Protein AF-A0A151TI96-F1 (afdb_monomer_lite)

pLDDT: mean 73.38, std 11.04, range [36.97, 86.56]

Radius of gyration: 15.74 Å; chains: 1; bounding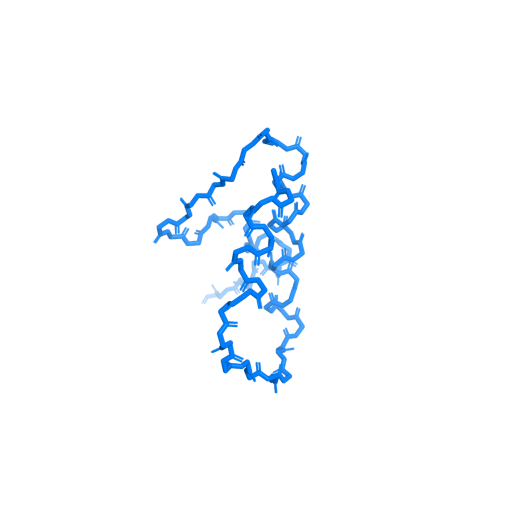 box: 32×31×37 Å

Organism: Cajanus cajan (NCBI:txid3821)

Sequence (62 aa):
IIRRVRSMLARDWVVYVSHIPREINSVAHTLANWGVRNLGSNVFWRSPPDFILLPLGRDSVS

Structure (mmCIF, N/CA/C/O backbone):
data_AF-A0A151TI96-F1
#
_entry.id   AF-A0A151TI96-F1
#
loop_
_atom_site.group_PDB
_atom_site.id
_atom_site.type_symbol
_atom_site.label_atom_id
_atom_site.la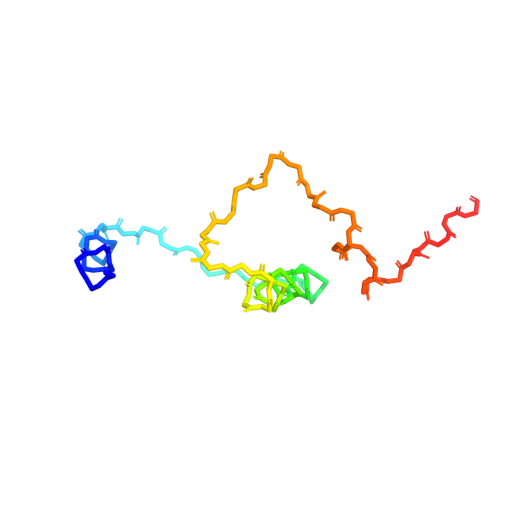bel_alt_id
_atom_site.label_comp_id
_atom_site.label_asym_id
_atom_site.label_entity_id
_atom_site.label_seq_id
_atom_site.pdbx_PDB_ins_code
_atom_site.Cartn_x
_atom_site.Cartn_y
_atom_site.Cartn_z
_atom_site.occupancy
_atom_site.B_iso_or_equiv
_atom_site.auth_seq_id
_atom_site.auth_comp_id
_atom_site.auth_asym_id
_atom_site.auth_atom_id
_atom_site.pdbx_PDB_model_num
ATOM 1 N N . ILE A 1 1 ? -5.890 14.101 9.605 1.00 62.69 1 ILE A N 1
ATOM 2 C CA . ILE A 1 1 ? -5.509 12.662 9.595 1.00 62.69 1 ILE A CA 1
ATOM 3 C C . ILE A 1 1 ? -6.283 11.872 10.653 1.00 62.69 1 ILE A C 1
ATOM 5 O O . ILE A 1 1 ? -7.041 10.987 10.278 1.00 62.69 1 ILE A O 1
ATOM 9 N N . ILE A 1 2 ? -6.218 12.254 11.934 1.00 72.69 2 ILE A N 1
ATOM 10 C CA . ILE A 1 2 ? -6.895 11.558 13.051 1.00 72.69 2 ILE A CA 1
ATOM 11 C C . ILE A 1 2 ? -8.404 11.334 12.823 1.00 72.69 2 ILE A C 1
ATOM 13 O O . ILE A 1 2 ? -8.887 10.230 13.046 1.00 72.69 2 ILE A O 1
ATOM 17 N N . ARG A 1 3 ? -9.156 12.322 12.305 1.00 75.94 3 ARG A N 1
ATOM 18 C CA . ARG A 1 3 ? -10.588 12.136 11.963 1.00 75.94 3 ARG A CA 1
ATOM 19 C C . ARG A 1 3 ? -10.831 11.062 10.893 1.00 75.94 3 ARG A C 1
ATOM 21 O O . ARG A 1 3 ? -11.792 10.314 11.016 1.00 75.94 3 ARG A O 1
ATOM 28 N N . ARG A 1 4 ? -9.970 10.965 9.871 1.00 71.69 4 ARG A N 1
ATOM 29 C CA . ARG A 1 4 ? -10.077 9.925 8.827 1.00 71.69 4 ARG A CA 1
ATOM 30 C C . ARG A 1 4 ? -9.767 8.543 9.397 1.00 71.69 4 ARG A C 1
ATOM 32 O O . ARG A 1 4 ? -10.513 7.615 9.126 1.00 71.69 4 ARG A O 1
ATOM 39 N N . VAL A 1 5 ? -8.739 8.436 10.240 1.00 72.62 5 VAL A N 1
ATOM 40 C CA . VAL A 1 5 ? -8.389 7.181 10.926 1.00 72.62 5 VAL A CA 1
ATOM 41 C C . VAL A 1 5 ? -9.521 6.732 11.851 1.00 72.62 5 VAL A C 1
ATOM 4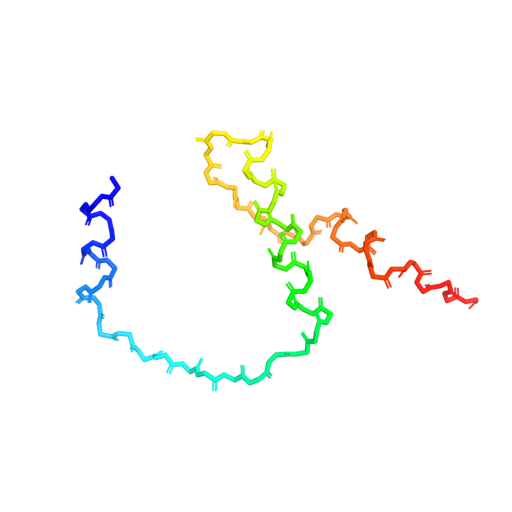3 O O . VAL A 1 5 ? -9.949 5.590 11.769 1.00 72.62 5 VAL A O 1
ATOM 46 N N . ARG A 1 6 ? -10.089 7.638 12.658 1.00 77.38 6 ARG A N 1
ATOM 47 C CA . ARG A 1 6 ? -11.257 7.334 13.505 1.00 77.38 6 ARG A CA 1
ATOM 48 C C . ARG A 1 6 ? -12.474 6.888 12.690 1.00 77.38 6 ARG A C 1
ATOM 50 O O . ARG A 1 6 ? -13.150 5.952 13.086 1.00 77.38 6 ARG A O 1
ATOM 57 N N . SER A 1 7 ? -12.725 7.515 11.540 1.00 78.31 7 SER A N 1
ATOM 58 C CA . SER A 1 7 ? -13.806 7.108 10.633 1.00 78.31 7 SER A CA 1
ATOM 59 C C . SER A 1 7 ? -13.559 5.751 9.973 1.00 78.31 7 SER A C 1
ATOM 61 O O . SER A 1 7 ? -14.524 5.048 9.695 1.00 78.31 7 SER A O 1
ATOM 63 N N . MET A 1 8 ? -12.302 5.391 9.700 1.00 75.50 8 MET A N 1
ATOM 64 C CA . MET A 1 8 ? -11.956 4.045 9.250 1.00 75.50 8 MET A CA 1
ATOM 65 C C . MET A 1 8 ? -12.203 3.052 10.382 1.00 75.50 8 MET A C 1
ATOM 67 O O . MET A 1 8 ? -12.942 2.112 10.166 1.00 75.50 8 MET A O 1
ATOM 71 N N . LEU A 1 9 ? -11.699 3.285 11.595 1.00 76.25 9 LEU A N 1
ATOM 72 C CA . LEU A 1 9 ? -11.900 2.383 12.741 1.00 76.25 9 LEU A CA 1
ATOM 73 C C . LEU A 1 9 ? -13.375 2.170 13.121 1.00 76.25 9 LEU A C 1
ATOM 75 O O . LEU A 1 9 ? -13.713 1.120 13.646 1.00 76.25 9 LEU A O 1
ATOM 79 N N . ALA A 1 10 ? -14.244 3.147 12.855 1.00 83.50 10 ALA A N 1
ATOM 80 C CA . ALA A 1 10 ? -15.680 3.042 13.110 1.00 83.50 10 ALA A CA 1
ATOM 81 C C . ALA A 1 10 ? -16.440 2.170 12.091 1.00 83.50 10 ALA A C 1
ATOM 83 O O . ALA A 1 10 ? -17.635 1.943 12.263 1.00 83.50 10 ALA A O 1
ATOM 84 N N . ARG A 1 11 ? -15.789 1.721 11.008 1.00 81.50 11 ARG A N 1
ATOM 85 C CA . ARG A 1 11 ? -16.380 0.746 10.086 1.00 81.50 11 ARG A CA 1
ATOM 86 C C . ARG A 1 11 ? -16.223 -0.652 10.666 1.00 81.50 11 ARG A C 1
ATOM 88 O O . ARG A 1 11 ? -15.153 -1.002 11.154 1.00 81.50 11 ARG A O 1
ATOM 95 N N . ASP A 1 12 ? -17.276 -1.445 10.537 1.00 80.75 12 ASP A N 1
ATOM 96 C CA . ASP A 1 12 ? -17.276 -2.851 10.926 1.00 80.75 12 ASP A CA 1
ATOM 97 C C . ASP A 1 12 ? -16.530 -3.671 9.859 1.00 80.75 12 ASP A C 1
ATOM 99 O O . ASP A 1 12 ? -17.113 -4.221 8.922 1.00 80.75 12 ASP A O 1
ATOM 103 N N . TRP A 1 13 ? -15.195 -3.611 9.892 1.00 82.19 13 TRP A N 1
ATOM 104 C CA . TRP A 1 13 ? -14.363 -4.265 8.887 1.00 82.19 13 TRP A CA 1
ATOM 105 C C . TRP A 1 13 ? -14.361 -5.771 9.104 1.00 82.19 13 TRP A C 1
ATOM 107 O O . TRP A 1 13 ? -13.799 -6.273 10.075 1.00 82.19 13 TRP A O 1
ATOM 117 N N . VAL A 1 14 ? -14.870 -6.501 8.120 1.00 77.62 14 VAL A N 1
ATOM 118 C CA . VAL A 1 14 ? -14.542 -7.916 7.971 1.00 77.62 14 VAL A CA 1
ATOM 119 C C . VAL A 1 14 ? -13.150 -7.991 7.347 1.00 77.62 14 VAL A C 1
ATOM 121 O O . VAL A 1 14 ? -12.973 -7.712 6.160 1.00 77.62 14 VAL A O 1
ATOM 124 N N . VAL A 1 15 ? -12.143 -8.297 8.164 1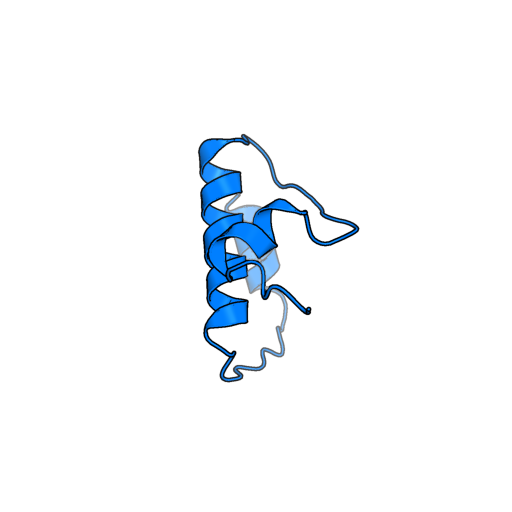.00 74.56 15 VAL A N 1
ATOM 125 C CA . VAL A 1 15 ? -10.747 -8.409 7.722 1.00 74.56 15 VAL A CA 1
ATOM 126 C C . VAL A 1 15 ? -10.375 -9.879 7.588 1.00 74.56 15 VAL A C 1
ATOM 128 O O . VAL A 1 15 ? -10.567 -10.661 8.516 1.00 74.56 15 VAL A O 1
ATOM 131 N N . TYR A 1 16 ? -9.786 -10.240 6.450 1.00 77.69 16 TYR A N 1
ATOM 132 C CA . TYR A 1 16 ? -9.187 -11.552 6.235 1.00 77.69 16 TYR A CA 1
ATOM 133 C C . TYR A 1 16 ? -7.672 -11.442 6.347 1.00 77.69 16 TYR A C 1
ATOM 135 O O . TYR A 1 16 ? -7.047 -10.619 5.679 1.00 77.69 16 TYR A O 1
ATOM 143 N N . VAL A 1 17 ? -7.086 -12.285 7.193 1.00 73.25 17 VAL A N 1
ATOM 144 C CA . VAL A 1 17 ? -5.635 -12.426 7.297 1.00 73.25 17 VAL A CA 1
ATOM 145 C C . VAL A 1 17 ? -5.242 -13.670 6.520 1.00 73.25 17 VAL A C 1
ATOM 147 O O . VAL A 1 17 ? -5.603 -14.784 6.891 1.00 73.25 17 VAL A O 1
ATOM 150 N N . SER A 1 18 ? -4.508 -13.478 5.432 1.00 83.56 18 SER A N 1
ATOM 151 C CA . SER A 1 18 ? -3.954 -14.561 4.626 1.00 83.56 18 SER A CA 1
ATOM 152 C C . SER A 1 18 ? -2.443 -14.433 4.555 1.00 83.56 18 SER A C 1
ATOM 154 O O . SER A 1 18 ? -1.912 -13.324 4.466 1.00 83.56 18 SER A O 1
ATOM 156 N N . HIS A 1 19 ? -1.748 -15.566 4.533 1.00 86.56 19 HIS A N 1
ATOM 157 C CA . HIS A 1 19 ? -0.328 -15.572 4.219 1.00 86.56 19 HIS A CA 1
ATOM 158 C C . HIS A 1 19 ? -0.131 -15.150 2.758 1.00 86.56 19 HIS A C 1
ATOM 160 O O . HIS A 1 19 ? -0.675 -15.774 1.848 1.00 86.56 19 HIS A O 1
ATOM 166 N N . ILE A 1 20 ? 0.640 -14.087 2.544 1.00 82.88 20 ILE A N 1
ATOM 167 C CA . ILE A 1 20 ? 0.973 -13.572 1.214 1.00 82.88 20 ILE A CA 1
ATOM 168 C C . ILE A 1 20 ? 2.401 -13.986 0.836 1.00 82.88 20 ILE A C 1
ATOM 170 O O . ILE A 1 20 ? 3.292 -13.905 1.684 1.00 82.88 20 ILE A O 1
ATOM 174 N N . PRO A 1 21 ? 2.641 -14.405 -0.421 1.00 85.94 21 PRO A N 1
ATOM 175 C CA . PRO A 1 21 ? 3.981 -14.678 -0.928 1.00 85.94 21 PRO A CA 1
ATOM 176 C C . PRO A 1 21 ? 4.938 -13.496 -0.743 1.00 85.94 21 PRO A C 1
ATOM 178 O O . PRO A 1 21 ? 4.540 -12.323 -0.782 1.00 85.94 21 PRO A O 1
ATOM 181 N N . ARG A 1 22 ? 6.222 -13.812 -0.561 1.00 84.62 22 ARG A N 1
ATOM 182 C CA . ARG A 1 22 ? 7.279 -12.833 -0.275 1.00 84.62 22 ARG A CA 1
ATOM 183 C C . ARG A 1 22 ? 7.396 -11.785 -1.381 1.00 84.62 22 ARG A C 1
ATOM 185 O O . ARG A 1 22 ? 7.624 -10.611 -1.095 1.00 84.62 22 ARG A O 1
ATOM 192 N N . GLU A 1 23 ? 7.203 -12.205 -2.622 1.00 80.62 23 GLU A N 1
ATOM 193 C CA . GLU A 1 23 ? 7.291 -11.398 -3.834 1.00 80.62 23 GLU A CA 1
ATOM 194 C C . GLU A 1 23 ? 6.254 -10.269 -3.784 1.00 80.62 23 GLU A C 1
ATOM 196 O O . GLU A 1 23 ? 6.602 -9.097 -3.929 1.00 80.62 23 GLU A O 1
ATOM 201 N N . ILE A 1 24 ? 5.004 -10.597 -3.441 1.00 80.69 24 ILE A N 1
ATOM 202 C CA . ILE A 1 24 ? 3.906 -9.626 -3.304 1.00 80.69 24 ILE A CA 1
ATOM 203 C C . ILE A 1 24 ? 4.184 -8.640 -2.161 1.00 80.69 24 ILE A C 1
ATOM 205 O O . ILE A 1 24 ? 3.963 -7.436 -2.302 1.00 80.69 24 ILE A O 1
ATOM 209 N N . ASN A 1 25 ? 4.725 -9.115 -1.038 1.00 84.62 25 ASN A N 1
ATOM 210 C CA . ASN A 1 25 ? 5.078 -8.232 0.074 1.00 84.62 25 ASN A CA 1
ATOM 211 C C . ASN A 1 25 ? 6.221 -7.259 -0.295 1.00 84.62 25 ASN A C 1
ATOM 213 O O . ASN A 1 25 ? 6.218 -6.098 0.119 1.00 84.62 25 ASN A O 1
ATOM 217 N N . SER A 1 26 ? 7.174 -7.696 -1.126 1.00 82.38 26 SER A N 1
ATOM 218 C CA . SER A 1 26 ? 8.280 -6.848 -1.597 1.00 82.38 26 SER A CA 1
ATOM 219 C C . SER A 1 26 ? 7.808 -5.685 -2.483 1.00 82.38 26 SER A C 1
ATOM 221 O O . SER A 1 26 ? 8.326 -4.567 -2.384 1.00 82.38 26 SER A O 1
ATOM 223 N N . VAL A 1 27 ? 6.762 -5.917 -3.283 1.00 81.94 27 VAL A N 1
ATOM 224 C CA . VAL A 1 27 ? 6.086 -4.889 -4.082 1.00 81.94 27 VAL A CA 1
ATOM 225 C C . VAL A 1 27 ? 5.464 -3.824 -3.183 1.00 81.94 27 VAL A C 1
ATOM 227 O O . VAL A 1 27 ? 5.716 -2.631 -3.371 1.00 81.94 27 VAL A O 1
ATOM 230 N N . ALA A 1 28 ? 4.697 -4.242 -2.171 1.00 84.56 28 ALA A N 1
ATOM 231 C CA . ALA A 1 28 ? 4.072 -3.321 -1.222 1.00 84.56 28 ALA A CA 1
ATOM 232 C C . ALA A 1 28 ? 5.122 -2.473 -0.482 1.00 84.56 28 ALA A C 1
ATOM 234 O O . ALA A 1 28 ? 4.960 -1.258 -0.344 1.00 84.56 28 ALA A O 1
ATOM 235 N N . HIS A 1 29 ? 6.232 -3.093 -0.074 1.00 85.19 29 HIS A N 1
ATOM 236 C CA . HIS A 1 29 ? 7.353 -2.404 0.562 1.00 85.19 29 HIS A CA 1
ATOM 237 C C . HIS A 1 29 ? 7.996 -1.352 -0.357 1.00 85.19 29 HIS A C 1
ATOM 239 O O . HIS A 1 29 ? 8.212 -0.208 0.050 1.00 85.19 29 HIS A O 1
ATOM 245 N N . THR A 1 30 ? 8.263 -1.713 -1.615 1.00 82.56 30 THR A N 1
ATOM 246 C CA . THR A 1 30 ? 8.842 -0.801 -2.614 1.00 82.56 30 THR A CA 1
ATOM 247 C C . THR A 1 30 ? 7.930 0.399 -2.868 1.00 82.56 30 THR A C 1
ATOM 249 O O . THR A 1 30 ? 8.397 1.539 -2.874 1.00 82.56 30 THR A O 1
ATOM 252 N N . LEU A 1 31 ? 6.622 0.167 -3.005 1.00 82.56 31 LEU A N 1
ATOM 253 C CA . LEU A 1 31 ? 5.627 1.226 -3.186 1.00 82.56 31 LEU A CA 1
ATOM 254 C C . LEU A 1 31 ? 5.568 2.192 -1.999 1.00 82.56 31 LEU A C 1
ATOM 256 O O . LEU A 1 31 ? 5.548 3.408 -2.200 1.00 82.56 31 LEU A O 1
ATOM 260 N N . ALA A 1 32 ? 5.571 1.666 -0.772 1.00 83.75 32 ALA A N 1
ATOM 261 C CA . ALA A 1 32 ? 5.557 2.487 0.434 1.00 83.75 32 ALA A CA 1
ATOM 262 C C . ALA A 1 32 ? 6.803 3.384 0.514 1.00 83.75 32 ALA A C 1
ATOM 264 O O . ALA A 1 32 ? 6.683 4.593 0.723 1.00 83.75 32 ALA A O 1
ATOM 265 N N . ASN A 1 33 ? 7.990 2.821 0.261 1.00 83.00 33 ASN A N 1
ATOM 266 C CA . ASN A 1 33 ? 9.239 3.583 0.237 1.00 83.00 33 ASN A CA 1
ATOM 267 C C . ASN A 1 33 ? 9.264 4.636 -0.875 1.00 83.00 33 ASN A C 1
ATOM 269 O O . ASN A 1 33 ? 9.720 5.757 -0.645 1.00 83.00 33 ASN A O 1
ATOM 273 N N . TRP A 1 34 ? 8.776 4.306 -2.074 1.00 82.94 34 TRP A N 1
ATOM 274 C CA . TRP A 1 34 ? 8.705 5.269 -3.170 1.00 82.94 34 TRP A CA 1
ATOM 275 C C . TRP A 1 34 ? 7.796 6.448 -2.813 1.00 82.94 34 TRP A C 1
ATOM 277 O O . TRP A 1 34 ? 8.201 7.596 -2.996 1.00 82.94 34 TRP A O 1
ATOM 287 N N . GLY A 1 35 ? 6.620 6.179 -2.238 1.00 83.00 35 GLY A N 1
ATOM 288 C CA . GLY A 1 35 ? 5.687 7.216 -1.801 1.00 83.00 35 GLY A CA 1
ATOM 289 C C . GLY A 1 35 ? 6.300 8.165 -0.769 1.00 83.00 35 GLY A C 1
ATOM 290 O O . GLY A 1 35 ? 6.244 9.375 -0.957 1.00 83.00 35 GLY A O 1
ATOM 291 N N . VAL A 1 36 ? 6.960 7.627 0.265 1.00 78.69 36 VAL A N 1
ATOM 292 C CA . VAL A 1 36 ? 7.630 8.432 1.308 1.00 78.69 36 VAL A CA 1
ATOM 293 C C . VAL A 1 36 ? 8.719 9.337 0.729 1.00 78.69 36 VAL A C 1
ATOM 295 O O . VAL A 1 36 ? 8.886 10.466 1.183 1.00 78.69 36 VAL A O 1
ATOM 298 N N . ARG A 1 37 ? 9.476 8.852 -0.262 1.00 77.94 37 ARG A N 1
ATOM 299 C CA . ARG A 1 37 ? 10.633 9.576 -0.811 1.00 77.94 37 ARG A CA 1
ATOM 300 C C . ARG A 1 37 ? 10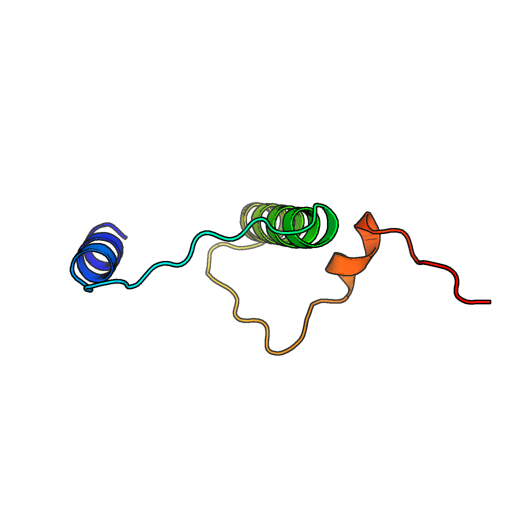.267 10.599 -1.880 1.00 77.94 37 ARG A C 1
ATOM 302 O O . ARG A 1 37 ? 11.021 11.546 -2.066 1.00 77.94 37 ARG A O 1
ATOM 309 N N . ASN A 1 38 ? 9.158 10.403 -2.591 1.00 72.38 38 ASN A N 1
ATOM 310 C CA . ASN A 1 38 ? 8.867 11.166 -3.807 1.00 72.38 38 ASN A CA 1
ATOM 311 C C . ASN A 1 38 ? 7.586 12.004 -3.730 1.00 72.38 38 ASN A C 1
ATOM 313 O O . ASN A 1 38 ? 7.346 12.796 -4.638 1.00 72.38 38 ASN A O 1
ATOM 317 N N . LEU A 1 39 ? 6.744 11.848 -2.699 1.00 71.44 39 LEU A N 1
ATOM 318 C CA . LEU A 1 39 ? 5.413 12.460 -2.692 1.00 71.44 39 LEU A CA 1
ATOM 319 C C . LEU A 1 39 ? 4.992 13.034 -1.337 1.00 71.44 39 LEU A C 1
ATOM 321 O O . LEU A 1 39 ? 5.160 12.419 -0.290 1.00 71.44 39 LEU A O 1
ATOM 325 N N . GLY A 1 40 ? 4.318 14.187 -1.388 1.00 74.56 40 GLY A N 1
ATOM 326 C CA . GLY A 1 40 ? 3.592 14.774 -0.254 1.00 74.56 40 GLY A CA 1
ATOM 327 C C . GLY A 1 40 ? 2.111 14.370 -0.169 1.00 74.56 40 GLY A C 1
ATOM 328 O O . GLY A 1 40 ? 1.368 14.949 0.622 1.00 74.56 40 GLY A O 1
ATOM 329 N N . SER A 1 41 ? 1.639 13.439 -1.010 1.00 72.25 41 SER A N 1
ATOM 330 C CA . SER A 1 41 ? 0.219 13.056 -1.090 1.00 72.25 41 SER A CA 1
ATOM 331 C C . SER A 1 41 ? 0.000 11.612 -1.569 1.00 72.25 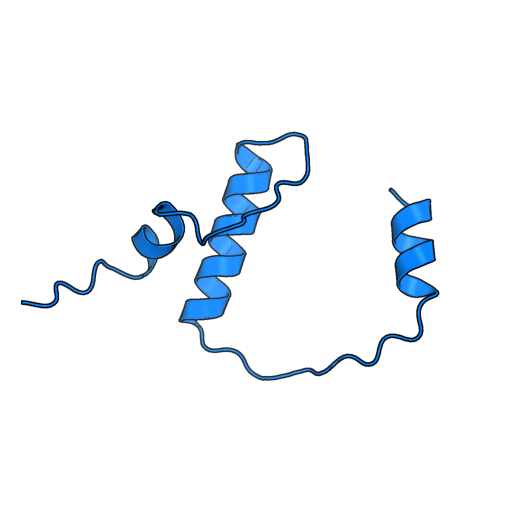41 SER A C 1
ATOM 333 O O . SER A 1 41 ? 0.908 10.983 -2.112 1.00 72.25 41 SER A O 1
ATOM 335 N N . ASN A 1 42 ? -1.213 11.082 -1.360 1.00 72.62 42 ASN A N 1
ATOM 336 C CA . ASN A 1 42 ? -1.587 9.724 -1.772 1.00 72.62 42 ASN A CA 1
ATOM 337 C C . ASN A 1 42 ? -1.738 9.624 -3.297 1.00 72.62 42 ASN A C 1
ATOM 339 O O . ASN A 1 42 ? -2.468 10.415 -3.893 1.00 72.62 42 ASN A O 1
ATOM 343 N N . VAL A 1 43 ? -1.145 8.593 -3.902 1.00 68.31 43 VAL A N 1
ATOM 344 C CA . VAL A 1 43 ? -1.276 8.292 -5.337 1.00 68.31 43 VAL A CA 1
ATOM 345 C C . VAL A 1 43 ? -2.173 7.085 -5.574 1.00 68.31 43 VAL A C 1
ATOM 347 O O . VAL A 1 43 ? -2.144 6.111 -4.821 1.00 68.31 43 VAL A O 1
ATOM 350 N N . PHE A 1 44 ? -2.974 7.170 -6.637 1.00 73.00 44 PHE A N 1
ATOM 351 C CA . PHE A 1 44 ? -3.863 6.111 -7.092 1.00 73.00 44 PHE A CA 1
ATOM 352 C C . PHE A 1 44 ? -3.359 5.556 -8.424 1.00 73.00 44 PHE A C 1
ATOM 354 O O . PHE A 1 44 ? -3.316 6.270 -9.426 1.00 73.00 44 PHE A O 1
ATOM 361 N N . TRP A 1 45 ? -2.978 4.282 -8.435 1.00 70.50 45 TRP A N 1
ATOM 362 C CA . TRP A 1 45 ? -2.463 3.606 -9.621 1.00 70.50 45 TRP A CA 1
ATOM 363 C C . TRP A 1 45 ? -3.598 2.857 -10.319 1.00 70.50 45 TRP A C 1
ATOM 365 O O . TRP A 1 45 ? -4.255 2.020 -9.705 1.00 70.50 45 TRP A O 1
ATOM 375 N N . ARG A 1 46 ? -3.848 3.162 -11.599 1.00 76.38 46 ARG A N 1
ATOM 376 C CA . ARG A 1 46 ? -4.813 2.410 -12.429 1.00 76.38 46 ARG A CA 1
ATOM 377 C C . ARG A 1 46 ? -4.219 1.123 -13.009 1.00 76.38 46 ARG A C 1
ATOM 379 O O . ARG A 1 46 ? -4.968 0.215 -13.348 1.00 76.38 46 ARG A O 1
ATOM 386 N N . SER A 1 47 ? -2.893 1.065 -13.073 1.00 72.44 47 SER A N 1
ATOM 387 C CA . SER A 1 47 ? -2.089 -0.066 -13.535 1.00 72.44 47 SER A CA 1
ATOM 388 C C . SER A 1 47 ? -0.850 -0.175 -12.639 1.00 72.44 47 SER A C 1
ATOM 390 O O . SER A 1 47 ? -0.426 0.857 -12.105 1.00 72.44 47 SER A O 1
ATOM 392 N N . PRO A 1 48 ? -0.252 -1.366 -12.458 1.00 69.62 48 PRO A N 1
ATOM 393 C CA . PRO A 1 48 ? 0.989 -1.506 -11.700 1.00 69.62 48 PRO A CA 1
ATOM 394 C C . PRO A 1 48 ? 2.107 -0.665 -12.342 1.00 69.62 48 PRO A C 1
ATOM 396 O O . PRO A 1 48 ? 2.321 -0.803 -13.544 1.00 69.62 48 PRO A O 1
ATOM 399 N N . PRO A 1 49 ? 2.807 0.211 -11.599 1.00 72.44 49 PRO A N 1
ATOM 400 C CA . PRO A 1 49 ? 3.927 0.957 -12.159 1.00 72.44 49 PRO A CA 1
ATOM 401 C C . PRO A 1 49 ? 5.124 0.059 -12.486 1.00 72.44 49 PRO A C 1
ATOM 403 O O . PRO A 1 49 ? 5.470 -0.843 -11.724 1.00 72.44 49 PRO A O 1
ATOM 406 N N . ASP A 1 50 ? 5.807 0.371 -13.585 1.00 71.38 50 ASP A N 1
ATOM 407 C CA . ASP A 1 50 ? 6.854 -0.477 -14.176 1.00 71.38 50 ASP A CA 1
ATOM 408 C C . ASP A 1 50 ? 8.050 -0.726 -13.242 1.00 71.38 50 ASP A C 1
ATOM 410 O O . ASP A 1 50 ? 8.696 -1.773 -13.291 1.00 71.38 50 ASP A O 1
ATOM 414 N N . PHE A 1 51 ? 8.329 0.210 -12.329 1.00 68.62 51 PHE A N 1
ATOM 415 C CA . PHE A 1 51 ? 9.445 0.095 -11.390 1.00 68.62 51 PHE A CA 1
ATOM 416 C C . PHE A 1 51 ? 9.204 -0.919 -10.260 1.00 68.62 51 PHE A C 1
ATOM 418 O O . PHE A 1 51 ? 10.137 -1.247 -9.531 1.00 68.62 51 PHE A O 1
ATOM 425 N N . ILE A 1 52 ? 7.978 -1.429 -10.105 1.00 64.38 52 ILE A N 1
ATOM 426 C CA . ILE A 1 52 ? 7.645 -2.469 -9.121 1.00 64.38 52 ILE A CA 1
ATOM 427 C C . ILE A 1 52 ? 8.301 -3.810 -9.465 1.00 64.38 52 ILE A C 1
ATOM 429 O O . ILE A 1 52 ? 8.546 -4.610 -8.567 1.00 64.38 52 ILE A O 1
ATOM 433 N N . LEU A 1 53 ? 8.577 -4.060 -10.746 1.00 63.78 53 LEU A N 1
ATOM 434 C CA . LEU A 1 53 ? 9.160 -5.317 -11.220 1.00 63.78 53 LEU A CA 1
ATOM 435 C C . LEU A 1 53 ? 10.695 -5.313 -11.176 1.00 63.78 53 LEU A C 1
ATOM 437 O O . LEU A 1 53 ? 11.313 -6.371 -11.232 1.00 63.78 53 LEU A O 1
ATOM 441 N N . LEU A 1 54 ? 11.321 -4.141 -11.023 1.00 62.28 54 LEU A N 1
ATOM 442 C CA . LEU A 1 54 ? 12.780 -4.007 -10.904 1.00 62.28 54 LEU A CA 1
ATOM 443 C C . LEU A 1 54 ? 13.388 -4.831 -9.750 1.00 62.28 54 LEU A C 1
ATOM 445 O O . LEU A 1 54 ? 14.435 -5.438 -9.971 1.00 62.28 54 LEU A O 1
ATOM 449 N N . PRO A 1 55 ? 12.783 -4.904 -8.544 1.00 58.44 55 PRO A N 1
ATOM 450 C CA . PRO A 1 55 ? 13.322 -5.687 -7.433 1.00 58.44 55 PRO A CA 1
ATOM 451 C C . PRO A 1 55 ? 13.102 -7.197 -7.569 1.00 58.44 55 PRO A C 1
ATOM 453 O O . PRO A 1 55 ? 13.791 -7.955 -6.894 1.00 58.44 55 PRO A O 1
ATOM 456 N N . LEU A 1 56 ? 12.151 -7.640 -8.400 1.00 58.47 56 LEU A N 1
ATOM 457 C CA . LEU A 1 56 ? 11.832 -9.065 -8.566 1.00 58.47 56 LEU A CA 1
ATOM 458 C C . LEU A 1 56 ? 12.836 -9.797 -9.464 1.00 58.47 56 LEU A C 1
ATOM 460 O O . LEU A 1 56 ? 12.771 -11.014 -9.576 1.00 58.47 56 LEU A O 1
ATOM 464 N N . GLY A 1 57 ? 13.786 -9.069 -10.059 1.00 54.41 57 GLY A N 1
ATOM 465 C CA . GLY A 1 57 ? 14.579 -9.586 -11.158 1.00 54.41 57 GLY A CA 1
ATOM 466 C C . GLY A 1 57 ? 13.700 -9.650 -12.398 1.00 54.41 57 GLY A C 1
ATOM 467 O O . GLY A 1 57 ? 12.598 -10.189 -12.398 1.00 54.41 57 GLY A O 1
ATOM 468 N N . ARG A 1 58 ? 14.168 -9.048 -13.486 1.00 53.25 58 ARG A N 1
ATOM 469 C CA . ARG A 1 58 ? 13.600 -9.305 -14.802 1.00 53.25 58 ARG A CA 1
ATOM 470 C C . ARG A 1 58 ? 13.844 -10.785 -15.076 1.00 53.25 58 ARG A C 1
ATOM 472 O O . ARG A 1 58 ? 14.938 -11.127 -15.525 1.00 53.25 58 ARG A O 1
ATOM 479 N N . ASP A 1 59 ? 12.873 -11.642 -14.769 1.00 51.22 59 ASP A N 1
ATOM 480 C CA . ASP A 1 59 ? 12.872 -13.007 -15.274 1.00 51.22 59 ASP A CA 1
ATOM 481 C C . ASP A 1 59 ? 12.980 -12.864 -16.786 1.00 51.22 59 ASP A C 1
ATOM 483 O O . ASP A 1 59 ? 12.084 -12.369 -17.475 1.00 51.22 59 ASP A O 1
ATOM 487 N N . SER A 1 60 ? 14.183 -13.141 -17.278 1.00 47.19 60 SER A N 1
ATOM 488 C CA . SER A 1 60 ? 14.511 -13.076 -18.686 1.00 47.19 60 SER A CA 1
ATOM 489 C C . SER A 1 60 ? 13.852 -14.301 -19.284 1.00 47.19 60 SER A C 1
ATOM 491 O O . SER A 1 60 ? 14.467 -15.359 -19.373 1.00 47.19 60 SER A O 1
ATOM 493 N N . VAL A 1 61 ? 12.560 -14.187 -19.591 1.00 41.22 61 VAL A N 1
ATOM 494 C CA . VAL A 1 61 ? 11.878 -15.200 -20.384 1.00 41.22 61 VAL A CA 1
ATOM 495 C C . VAL A 1 61 ? 12.552 -15.151 -21.750 1.00 41.22 61 VAL A C 1
ATOM 497 O O . VAL A 1 61 ? 12.482 -14.134 -22.443 1.00 41.22 61 VAL A O 1
ATOM 500 N N . SER A 1 62 ? 13.340 -16.193 -22.015 1.00 36.97 62 SER A N 1
ATOM 501 C CA . SER A 1 62 ? 14.050 -16.414 -23.276 1.00 36.97 62 SER A CA 1
ATOM 502 C C . SER A 1 62 ? 13.070 -16.625 -24.422 1.00 36.97 62 SER A C 1
ATOM 504 O O . SER A 1 62 ? 11.967 -17.153 -24.151 1.00 36.97 62 SER A O 1
#

Foldseek 3Di:
DVVVVVVVVPDPDPDDDDDDDPLVVQLVVVVVVCCVVPHPDDDDDPDRDPCSCVVVPPPPPD

Secondary structure (DSSP, 8-state):
-HHHHHHHHTS-------PPPHHHHHHHHHHHHHHHHH-SS----SS--GGGSGGG------

InterPro domains:
  IPR002156 Ribonuclease H domain [PF13456] (2-34)